Protein AF-A0A9J5YEU2-F1 (afdb_monomer)

pLDDT: mean 74.09, std 11.42, range [42.88, 93.06]

Nearest PDB structures (foldseek):
  5i41-assembly1_B  TM=3.857E-01  e=5.231E+00  Bacillus subtilis subsp. subtilis str. 168

Organism: Solanum commersonii (NCBI:txid4109)

Sequence (116 aa):
MPDRNCRSYKNNKGISKLMALLHEEKETILKNQNRKVERIHKKKILQLNSQTGTRLTYGKEIRPEIVELYKNLTGTTNTSLPAVNTMIMRNDATLSHQQRIDTCPEVSEKEIFSAL

Structure (mmCIF, N/CA/C/O backbone):
data_AF-A0A9J5YEU2-F1
#
_entry.id   AF-A0A9J5YEU2-F1
#
loop_
_atom_site.group_PDB
_atom_site.id
_atom_site.type_symbol
_atom_site.label_atom_id
_atom_site.label_alt_id
_atom_site.label_comp_id
_atom_site.label_asym_id
_atom_site.label_entity_id
_atom_site.label_seq_id
_atom_site.pdbx_PDB_ins_code
_atom_site.Cartn_x
_atom_site.Cartn_y
_atom_site.Cartn_z
_atom_site.occupancy
_atom_site.B_iso_or_equiv
_atom_site.auth_seq_id
_atom_site.auth_comp_id
_atom_site.auth_asym_id
_atom_site.auth_atom_id
_atom_site.pdbx_PDB_model_num
ATOM 1 N N . MET A 1 1 ? 34.686 -3.476 -72.976 1.00 42.88 1 MET A N 1
ATOM 2 C CA . MET A 1 1 ? 34.831 -2.408 -71.958 1.00 42.88 1 MET A CA 1
ATOM 3 C C . MET A 1 1 ? 34.331 -2.977 -70.632 1.00 42.88 1 MET A C 1
ATOM 5 O O . MET A 1 1 ? 33.221 -3.494 -70.654 1.00 42.88 1 MET A O 1
ATOM 9 N N . PRO A 1 2 ? 35.143 -3.023 -69.557 1.00 47.00 2 PRO A N 1
ATOM 10 C CA . PRO A 1 2 ? 34.890 -3.887 -68.401 1.00 47.00 2 PRO A CA 1
ATOM 11 C C . PRO A 1 2 ? 33.960 -3.270 -67.343 1.00 47.00 2 PRO A C 1
ATOM 13 O O . PRO A 1 2 ? 33.872 -2.050 -67.192 1.00 47.00 2 PRO A O 1
ATOM 16 N N . ASP A 1 3 ? 33.301 -4.170 -66.614 1.00 48.25 3 ASP A N 1
ATOM 17 C CA . ASP A 1 3 ? 32.336 -3.969 -65.532 1.00 48.25 3 ASP A CA 1
ATOM 18 C C . ASP A 1 3 ? 32.791 -3.024 -64.413 1.00 48.25 3 ASP A C 1
ATOM 20 O O . ASP A 1 3 ? 33.846 -3.192 -63.793 1.00 48.25 3 ASP A O 1
ATOM 24 N N . ARG A 1 4 ? 31.915 -2.076 -64.054 1.00 51.78 4 ARG A N 1
ATOM 25 C CA . ARG A 1 4 ? 32.045 -1.262 -62.840 1.00 51.78 4 ARG A CA 1
ATOM 26 C C . ARG A 1 4 ? 31.366 -1.949 -61.649 1.00 51.78 4 ARG A C 1
ATOM 28 O O . ARG A 1 4 ? 30.240 -1.646 -61.288 1.00 51.78 4 ARG A O 1
ATOM 35 N N . ASN A 1 5 ? 32.139 -2.830 -61.019 1.00 48.22 5 ASN A N 1
ATOM 36 C CA . ASN A 1 5 ? 32.355 -2.904 -59.568 1.00 48.22 5 ASN A CA 1
ATOM 37 C C . ASN A 1 5 ? 31.107 -2.805 -58.655 1.00 48.22 5 ASN A C 1
ATOM 39 O O . ASN A 1 5 ? 30.839 -1.775 -58.035 1.00 48.22 5 ASN A O 1
ATOM 43 N N . CYS A 1 6 ? 30.409 -3.929 -58.466 1.00 48.84 6 CYS A N 1
ATOM 44 C CA . CYS A 1 6 ? 29.474 -4.133 -57.357 1.00 48.84 6 CYS A CA 1
ATOM 45 C C . CYS A 1 6 ? 30.229 -4.225 -56.013 1.00 48.84 6 CYS A C 1
ATOM 47 O O . CYS A 1 6 ? 30.542 -5.311 -55.526 1.00 48.84 6 CYS A O 1
ATOM 49 N N . ARG A 1 7 ? 30.509 -3.085 -55.372 1.00 47.56 7 ARG A N 1
ATOM 50 C CA . ARG A 1 7 ? 31.058 -3.008 -54.001 1.00 47.56 7 ARG A CA 1
ATOM 51 C C . ARG A 1 7 ? 30.003 -2.498 -53.009 1.00 47.56 7 ARG A C 1
ATOM 53 O O . ARG A 1 7 ? 30.200 -1.488 -52.353 1.00 47.56 7 ARG A O 1
ATOM 60 N N . SER A 1 8 ? 28.873 -3.193 -52.879 1.00 53.25 8 SER A N 1
ATOM 61 C CA . SER A 1 8 ? 27.810 -2.801 -51.932 1.00 53.25 8 SER A CA 1
ATOM 62 C C . SER A 1 8 ? 27.226 -3.983 -51.152 1.00 53.25 8 SER A C 1
ATOM 64 O O . SER A 1 8 ? 26.020 -4.141 -51.066 1.00 53.25 8 SER A O 1
ATOM 66 N N . TYR A 1 9 ? 28.063 -4.868 -50.594 1.00 51.88 9 TYR A N 1
ATOM 67 C CA . TYR A 1 9 ? 27.543 -6.010 -49.812 1.00 51.88 9 TYR A CA 1
ATOM 68 C C . TYR A 1 9 ? 28.367 -6.398 -48.577 1.00 51.88 9 TYR A C 1
ATOM 70 O O . TYR A 1 9 ? 28.144 -7.460 -48.004 1.00 51.88 9 TYR A O 1
ATOM 78 N N . LYS A 1 10 ? 29.305 -5.560 -48.111 1.00 51.31 10 LYS A N 1
ATOM 79 C CA . LYS A 1 10 ? 30.137 -5.899 -46.934 1.00 51.31 10 LYS A CA 1
ATOM 80 C C . LYS A 1 10 ? 29.773 -5.168 -45.635 1.00 51.31 10 LYS A C 1
ATOM 82 O O . LYS A 1 10 ? 30.200 -5.609 -44.573 1.00 51.31 10 LYS A O 1
ATOM 87 N N . ASN A 1 11 ? 28.911 -4.148 -45.678 1.00 54.56 11 ASN A N 1
ATOM 88 C CA . ASN A 1 11 ? 28.596 -3.330 -44.496 1.00 54.56 11 ASN A CA 1
ATOM 89 C C . ASN A 1 11 ? 27.326 -3.764 -43.735 1.00 54.56 11 ASN A C 1
ATOM 91 O O . ASN A 1 11 ? 27.172 -3.412 -42.569 1.00 54.56 11 ASN A O 1
ATOM 95 N N . ASN A 1 12 ? 26.454 -4.596 -44.323 1.00 59.94 12 ASN A N 1
ATOM 96 C CA . ASN A 1 12 ? 25.201 -5.018 -43.672 1.00 59.94 12 ASN A CA 1
ATOM 97 C C . ASN A 1 12 ? 25.415 -5.872 -42.412 1.00 59.94 12 ASN A C 1
ATOM 99 O O . ASN A 1 12 ? 24.651 -5.770 -41.455 1.00 59.94 12 ASN A O 1
ATOM 103 N N . LYS A 1 13 ? 26.481 -6.681 -42.370 1.00 64.50 13 LYS A N 1
ATOM 104 C CA . LYS A 1 13 ? 26.780 -7.538 -41.211 1.00 64.50 13 LYS A CA 1
ATOM 105 C C . LYS A 1 13 ? 27.265 -6.727 -40.004 1.00 64.50 13 LYS A C 1
ATOM 107 O O . LYS A 1 13 ? 26.929 -7.055 -38.870 1.00 64.50 13 LYS A O 1
ATOM 112 N N . GLY A 1 14 ? 28.011 -5.648 -40.257 1.00 72.19 14 GLY A N 1
ATOM 113 C CA . GLY A 1 14 ? 28.440 -4.701 -39.227 1.00 72.19 14 GLY A CA 1
ATOM 114 C C . GLY A 1 14 ? 27.268 -3.901 -38.666 1.00 72.19 14 GLY A C 1
ATOM 115 O O . GLY A 1 14 ? 27.132 -3.801 -37.452 1.00 72.19 14 GLY A O 1
ATOM 116 N N . ILE A 1 15 ? 26.374 -3.423 -39.538 1.00 77.62 15 ILE A N 1
ATOM 117 C CA . ILE A 1 15 ? 25.168 -2.680 -39.142 1.00 77.62 15 ILE A CA 1
ATOM 118 C C . ILE A 1 15 ? 24.226 -3.562 -38.315 1.00 77.62 15 ILE A C 1
ATOM 120 O O . ILE A 1 15 ? 23.771 -3.142 -37.257 1.00 77.62 15 ILE A O 1
ATOM 124 N N . SER A 1 16 ? 23.982 -4.806 -38.734 1.00 78.44 16 SER A N 1
ATOM 125 C CA . SER A 1 16 ? 23.145 -5.745 -37.975 1.00 78.44 16 SER A CA 1
ATOM 126 C C . SER A 1 16 ? 23.729 -6.053 -36.590 1.00 78.44 16 SER A C 1
ATOM 128 O O . SER A 1 16 ? 23.000 -6.038 -35.598 1.00 78.44 16 SER A O 1
ATOM 130 N N . LYS A 1 17 ? 25.055 -6.238 -36.496 1.00 87.56 17 LYS A N 1
ATOM 131 C CA . LYS A 1 17 ? 25.743 -6.431 -35.212 1.00 87.56 17 LYS A CA 1
ATOM 132 C C . LYS A 1 17 ? 25.648 -5.191 -34.318 1.00 87.56 17 LYS A C 1
ATOM 134 O O . LYS A 1 17 ? 25.412 -5.326 -33.122 1.00 87.56 17 LYS A O 1
ATOM 139 N N . LEU A 1 18 ? 25.794 -3.998 -34.894 1.00 87.81 18 LEU A N 1
ATOM 140 C CA . LEU A 1 18 ? 25.662 -2.732 -34.173 1.00 87.81 18 LEU A CA 1
ATOM 141 C C . LEU A 1 18 ? 24.236 -2.537 -33.630 1.00 87.81 18 LEU A C 1
ATOM 143 O O . LEU A 1 18 ? 24.061 -2.147 -32.481 1.00 87.81 18 LEU A O 1
ATOM 147 N N . MET A 1 19 ? 23.219 -2.864 -34.429 1.00 86.56 19 MET A N 1
ATOM 148 C CA . MET A 1 19 ? 21.811 -2.771 -34.029 1.00 86.56 19 MET A CA 1
ATOM 149 C C . MET A 1 19 ? 21.456 -3.754 -32.908 1.00 86.56 19 MET A C 1
ATOM 151 O O . MET A 1 19 ? 20.711 -3.391 -32.001 1.00 86.56 19 MET A O 1
ATOM 155 N N . ALA A 1 20 ? 22.012 -4.969 -32.934 1.00 87.88 20 ALA A N 1
ATOM 156 C CA . ALA A 1 20 ? 21.824 -5.945 -31.862 1.00 87.88 20 ALA A CA 1
ATOM 157 C C . ALA A 1 20 ? 22.443 -5.468 -30.536 1.00 87.88 20 ALA A C 1
ATOM 159 O O . ALA A 1 20 ? 21.788 -5.538 -29.499 1.00 87.88 20 ALA A O 1
ATOM 160 N N . LEU A 1 21 ? 23.657 -4.907 -30.584 1.00 90.44 21 LEU A N 1
ATOM 161 C CA . LEU A 1 21 ? 24.323 -4.339 -29.406 1.00 90.44 21 LEU A CA 1
ATOM 162 C C . LEU A 1 21 ? 23.554 -3.139 -28.838 1.00 90.44 21 LEU A C 1
ATOM 164 O O . LEU A 1 21 ? 23.352 -3.053 -27.631 1.00 90.44 21 LEU A O 1
ATOM 168 N N . LEU A 1 22 ? 23.052 -2.252 -29.703 1.00 88.88 22 LEU A N 1
ATOM 169 C CA . LEU A 1 22 ? 22.210 -1.124 -29.287 1.00 88.88 22 LEU A CA 1
ATOM 170 C C . LEU A 1 22 ? 20.892 -1.580 -28.645 1.00 88.88 22 LEU A C 1
ATOM 172 O O . LEU A 1 22 ? 20.396 -0.928 -27.728 1.00 88.88 22 LEU A O 1
ATOM 176 N N . HIS A 1 23 ? 20.302 -2.675 -29.127 1.00 88.12 23 HIS A N 1
ATOM 177 C CA . HIS A 1 23 ? 19.098 -3.247 -28.529 1.00 88.12 23 HIS A CA 1
ATOM 178 C C . HIS A 1 23 ? 19.390 -3.827 -27.139 1.00 88.12 23 HIS A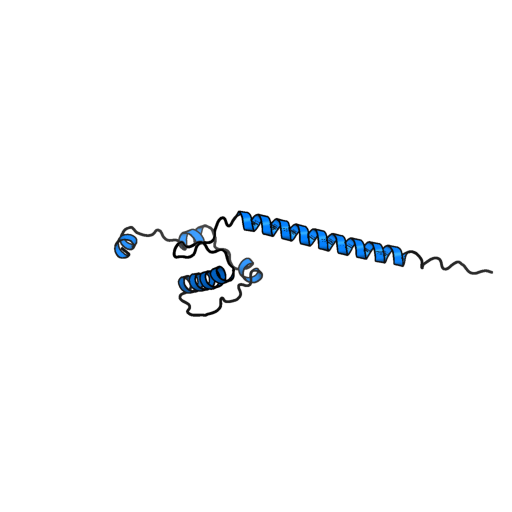 C 1
ATOM 180 O O . HIS A 1 23 ? 18.668 -3.547 -26.185 1.00 88.12 23 HIS A O 1
ATOM 186 N N . GLU A 1 24 ? 20.473 -4.591 -27.002 1.00 93.06 24 GLU A N 1
ATOM 187 C CA . GLU A 1 24 ? 20.902 -5.170 -25.724 1.00 93.06 24 GLU A CA 1
ATOM 188 C C . GLU A 1 24 ? 21.229 -4.094 -24.674 1.00 93.06 24 GLU A C 1
ATOM 190 O O . GLU A 1 24 ? 20.827 -4.195 -23.509 1.00 93.06 24 GLU A O 1
ATOM 195 N N . GLU A 1 25 ? 21.898 -3.019 -25.090 1.00 91.69 25 GLU A N 1
ATOM 196 C CA . GLU A 1 25 ? 22.215 -1.891 -24.217 1.00 91.69 25 GLU A CA 1
ATOM 197 C C . GLU A 1 25 ? 20.942 -1.175 -23.737 1.00 91.69 25 GLU A C 1
ATOM 199 O O . GLU A 1 25 ? 20.795 -0.906 -22.541 1.00 91.69 25 GLU A O 1
ATOM 204 N N . LYS A 1 26 ? 19.967 -0.950 -24.631 1.00 90.56 26 LYS A N 1
ATOM 205 C CA . LYS A 1 26 ? 18.660 -0.365 -24.278 1.00 90.56 26 LYS A CA 1
ATOM 206 C C . LYS A 1 26 ? 17.891 -1.212 -23.266 1.00 90.56 26 LYS A C 1
ATOM 208 O O . LYS A 1 26 ? 17.397 -0.665 -22.278 1.00 90.56 26 LYS A O 1
ATOM 213 N N . GLU A 1 27 ? 17.830 -2.526 -23.468 1.00 91.50 27 GLU A N 1
ATOM 214 C CA . GLU A 1 27 ? 17.184 -3.455 -22.530 1.00 91.50 27 GLU A CA 1
ATOM 215 C C . GLU A 1 27 ? 17.848 -3.412 -21.149 1.00 91.50 27 GLU A C 1
ATOM 217 O O . GLU A 1 27 ? 17.188 -3.371 -20.104 1.00 91.50 27 GLU A O 1
ATOM 222 N N . THR A 1 28 ? 19.177 -3.340 -21.131 1.00 90.56 28 THR A N 1
ATOM 223 C CA . THR A 1 28 ? 19.948 -3.252 -19.889 1.00 90.56 28 THR A CA 1
ATOM 224 C C . THR A 1 28 ? 19.683 -1.934 -19.156 1.00 90.56 28 THR A C 1
ATOM 226 O O . THR A 1 28 ? 19.482 -1.929 -17.935 1.00 90.56 28 THR A O 1
ATOM 229 N N . ILE A 1 29 ? 19.620 -0.815 -19.883 1.00 89.75 29 ILE A N 1
ATOM 230 C CA . ILE A 1 29 ? 19.280 0.504 -19.332 1.00 89.75 29 ILE A CA 1
ATOM 231 C C . ILE A 1 29 ? 17.869 0.491 -18.741 1.00 89.75 29 ILE A C 1
ATOM 233 O O . ILE A 1 29 ? 17.691 0.918 -17.597 1.00 89.75 29 ILE A O 1
ATOM 237 N N . LEU A 1 30 ? 16.887 -0.049 -19.465 1.00 87.75 30 LEU A N 1
ATOM 238 C CA . LEU A 1 30 ? 15.502 -0.135 -19.002 1.00 87.75 30 LEU A CA 1
ATOM 239 C C . LEU A 1 30 ? 15.395 -0.974 -17.720 1.00 87.75 30 LEU A C 1
ATOM 241 O O . LEU A 1 30 ? 14.788 -0.557 -16.728 1.00 87.75 30 LEU A O 1
ATOM 245 N N . LYS A 1 31 ? 16.071 -2.126 -17.683 1.00 86.62 31 LYS A N 1
ATOM 246 C CA . LYS A 1 31 ? 16.133 -2.992 -16.498 1.00 86.62 31 LYS A CA 1
ATOM 247 C C . LYS A 1 31 ? 16.775 -2.292 -15.296 1.00 86.62 31 LYS A C 1
ATOM 249 O O . LYS A 1 31 ? 16.308 -2.439 -14.162 1.00 86.62 31 LYS A O 1
ATOM 254 N N . ASN A 1 32 ? 17.826 -1.508 -15.525 1.00 86.31 32 ASN A N 1
ATOM 255 C CA . ASN A 1 32 ? 18.493 -0.729 -14.481 1.00 86.31 32 ASN A CA 1
ATOM 256 C C . ASN A 1 32 ? 17.619 0.426 -13.966 1.00 86.31 32 ASN A C 1
ATOM 258 O O . ASN A 1 32 ? 17.585 0.668 -12.754 1.00 86.31 32 ASN A O 1
ATOM 262 N N . GLN A 1 33 ? 16.874 1.095 -14.850 1.00 80.00 33 GLN A N 1
ATOM 263 C CA . GLN A 1 33 ? 15.895 2.118 -14.475 1.00 80.00 33 GLN A CA 1
ATOM 264 C C . GLN A 1 33 ? 14.785 1.523 -13.598 1.00 80.00 33 GLN A C 1
ATOM 266 O O . GLN A 1 33 ? 14.537 2.040 -12.505 1.00 80.00 33 GLN A O 1
ATOM 271 N N . ASN A 1 34 ? 14.209 0.384 -13.994 1.00 78.75 34 ASN A N 1
ATOM 272 C CA . ASN A 1 34 ? 13.177 -0.308 -13.214 1.00 78.75 34 ASN A CA 1
ATOM 273 C C . ASN A 1 34 ? 13.683 -0.717 -11.822 1.00 78.75 34 ASN A C 1
ATOM 275 O O . ASN A 1 34 ? 13.038 -0.424 -10.814 1.00 78.75 34 ASN A O 1
ATOM 279 N N . ARG A 1 35 ? 14.900 -1.271 -11.726 1.00 75.31 35 ARG A N 1
ATOM 280 C CA . ARG A 1 35 ? 15.538 -1.585 -10.431 1.00 75.31 35 ARG A CA 1
ATOM 281 C C . ARG A 1 35 ? 15.700 -0.362 -9.527 1.00 75.31 35 ARG A C 1
ATOM 283 O O . ARG A 1 35 ? 15.564 -0.475 -8.306 1.00 75.31 35 ARG A O 1
ATOM 290 N N . LYS A 1 36 ? 16.034 0.804 -10.089 1.00 71.88 36 LYS A N 1
ATOM 291 C CA . LYS A 1 36 ? 16.185 2.048 -9.317 1.00 71.88 36 LYS A CA 1
ATOM 292 C C . LYS A 1 36 ? 14.838 2.506 -8.756 1.00 71.88 36 LYS A C 1
ATOM 294 O O . LYS A 1 36 ? 14.767 2.840 -7.575 1.00 71.88 36 LYS A O 1
ATOM 299 N N . VAL A 1 37 ? 13.784 2.459 -9.568 1.00 69.94 37 VAL A N 1
ATOM 300 C CA . VAL A 1 37 ? 12.413 2.808 -9.164 1.00 69.94 37 VAL A CA 1
ATOM 301 C C . VAL A 1 37 ? 11.896 1.858 -8.078 1.00 69.94 37 VAL A C 1
ATOM 303 O O . VAL A 1 37 ? 11.422 2.322 -7.041 1.00 69.94 37 VAL A O 1
ATOM 306 N N . GLU A 1 38 ? 12.082 0.545 -8.235 1.00 69.56 38 GLU A N 1
ATOM 307 C CA . GLU A 1 38 ? 11.707 -0.448 -7.216 1.00 69.56 38 GLU A CA 1
ATOM 308 C C . GLU A 1 38 ? 12.397 -0.202 -5.868 1.00 69.56 38 GLU A C 1
ATOM 310 O O . GLU A 1 38 ? 11.762 -0.276 -4.814 1.00 69.56 38 G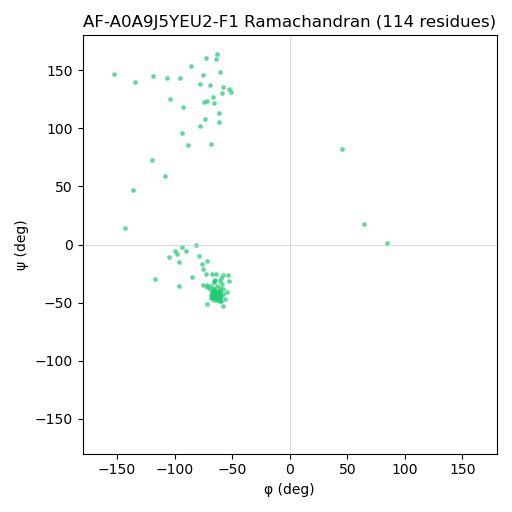LU A O 1
ATOM 315 N N . ARG A 1 39 ? 13.697 0.123 -5.877 1.00 66.19 39 ARG A N 1
ATOM 316 C CA . ARG A 1 39 ? 14.441 0.445 -4.648 1.00 66.19 39 ARG A CA 1
ATOM 317 C C . ARG A 1 39 ? 13.941 1.728 -3.988 1.00 66.19 39 ARG A C 1
ATOM 319 O O . ARG A 1 39 ? 13.894 1.784 -2.764 1.00 66.19 39 ARG A O 1
ATOM 326 N N . ILE A 1 40 ? 13.586 2.749 -4.767 1.00 64.75 40 ILE A N 1
ATOM 327 C CA . ILE A 1 40 ? 13.055 4.012 -4.234 1.00 64.75 40 ILE A CA 1
ATOM 328 C C . ILE A 1 40 ? 11.679 3.786 -3.598 1.00 64.75 40 ILE A C 1
ATOM 330 O O . ILE A 1 40 ? 11.445 4.263 -2.490 1.00 64.75 40 ILE A O 1
ATOM 334 N N . HIS A 1 41 ? 10.796 3.019 -4.242 1.00 59.25 41 HIS A N 1
ATOM 335 C CA . HIS A 1 41 ? 9.481 2.704 -3.679 1.00 59.25 41 HIS A CA 1
ATOM 336 C C . HIS A 1 41 ? 9.579 1.857 -2.406 1.00 59.25 41 HIS A C 1
ATOM 338 O O . HIS A 1 41 ? 8.929 2.181 -1.413 1.00 59.25 41 HIS A O 1
ATOM 344 N N . LYS A 1 42 ? 10.465 0.851 -2.375 1.00 60.41 42 LYS A N 1
ATOM 345 C CA . LYS A 1 42 ? 10.714 0.044 -1.167 1.00 60.41 42 LYS A CA 1
ATOM 346 C C . LYS A 1 42 ? 11.214 0.864 0.024 1.00 60.41 42 LYS A C 1
ATOM 348 O O . LYS A 1 42 ? 10.947 0.491 1.154 1.00 60.41 42 LYS A O 1
ATOM 353 N N . LYS A 1 43 ? 11.918 1.978 -0.207 1.00 61.16 43 LYS A N 1
ATOM 354 C CA . LYS A 1 43 ? 12.398 2.856 0.874 1.00 61.16 43 LYS A CA 1
ATOM 355 C C . LYS A 1 43 ? 11.299 3.719 1.500 1.00 61.16 43 LYS A C 1
ATOM 357 O O . LYS A 1 43 ? 11.493 4.194 2.612 1.00 61.16 43 LYS A O 1
ATOM 362 N N . L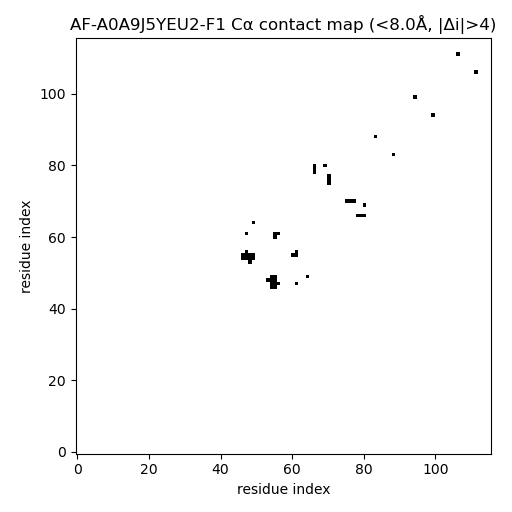YS A 1 44 ? 10.179 3.948 0.802 1.00 57.41 44 LYS A N 1
ATOM 363 C CA . LYS A 1 44 ? 9.065 4.766 1.315 1.00 57.41 44 LYS A CA 1
ATOM 364 C C . LYS A 1 44 ? 8.099 3.971 2.195 1.00 57.41 44 LYS A C 1
ATOM 366 O O . LYS A 1 44 ? 7.484 4.549 3.081 1.00 57.41 44 LYS A O 1
ATOM 371 N N . ILE A 1 45 ? 7.982 2.663 1.974 1.00 66.25 45 ILE A N 1
ATOM 372 C CA . ILE A 1 45 ? 7.168 1.772 2.807 1.00 66.25 45 ILE A CA 1
ATOM 373 C C . ILE A 1 45 ? 8.087 1.169 3.866 1.00 66.25 45 ILE A C 1
ATOM 375 O O . ILE A 1 45 ? 8.800 0.205 3.598 1.00 66.25 45 ILE A O 1
ATOM 379 N N . LEU A 1 46 ? 8.108 1.773 5.056 1.00 68.19 46 LEU A N 1
ATOM 380 C CA . LEU A 1 46 ? 8.978 1.335 6.150 1.00 68.19 46 LEU A CA 1
ATOM 381 C C . LEU A 1 46 ? 8.579 -0.059 6.648 1.00 68.19 46 LEU A C 1
ATOM 383 O O . LEU A 1 46 ? 9.437 -0.929 6.801 1.00 68.19 46 LEU A O 1
ATOM 387 N N . GLN A 1 47 ? 7.284 -0.267 6.895 1.00 73.81 47 GLN A N 1
ATOM 388 C CA . GLN A 1 47 ? 6.707 -1.518 7.385 1.00 73.81 47 GLN A CA 1
ATOM 389 C C . GLN A 1 47 ? 5.256 -1.623 6.905 1.00 73.81 47 GLN A C 1
ATOM 391 O O . GLN A 1 47 ? 4.572 -0.609 6.775 1.00 73.81 47 GLN A O 1
ATOM 396 N N . LEU A 1 48 ? 4.801 -2.844 6.629 1.00 80.62 48 LEU A N 1
ATOM 397 C CA . LEU A 1 48 ? 3.389 -3.147 6.426 1.00 80.62 48 LEU A CA 1
ATOM 398 C C . LEU A 1 48 ? 2.901 -3.840 7.688 1.00 80.62 48 LEU A C 1
ATOM 400 O O . LEU A 1 48 ? 3.492 -4.839 8.094 1.00 80.62 48 LEU A O 1
ATOM 404 N N . ASN A 1 49 ? 1.851 -3.306 8.294 1.00 83.75 49 ASN A N 1
ATOM 405 C CA . ASN A 1 49 ? 1.210 -3.898 9.455 1.00 83.75 49 ASN A CA 1
ATOM 406 C C . ASN A 1 49 ? -0.235 -4.235 9.090 1.00 83.75 49 ASN A C 1
ATOM 408 O O . ASN A 1 49 ? -0.860 -3.510 8.317 1.00 83.75 49 ASN A O 1
ATOM 412 N N . SER A 1 50 ? -0.737 -5.333 9.642 1.00 82.94 50 SER A N 1
ATOM 413 C CA . SER A 1 50 ? -2.153 -5.664 9.650 1.00 82.94 50 SER A CA 1
ATOM 414 C C . SER A 1 50 ? -2.912 -4.614 10.456 1.00 82.94 50 SER A C 1
ATOM 416 O O . SER A 1 50 ? -2.341 -3.943 11.322 1.00 82.94 50 SER A O 1
ATOM 418 N N . GLN A 1 51 ? -4.215 -4.523 10.232 1.00 79.31 51 GLN A N 1
ATOM 419 C CA . GLN A 1 51 ? -5.156 -3.761 11.040 1.00 79.31 51 GLN A CA 1
ATOM 420 C C . GLN A 1 51 ? -5.082 -4.135 12.533 1.00 79.31 51 GLN A C 1
ATOM 422 O O . GLN A 1 51 ? -5.334 -3.300 13.396 1.00 79.31 51 GLN A O 1
ATOM 427 N N . THR A 1 52 ? -4.649 -5.360 12.847 1.00 81.56 52 THR A N 1
ATOM 428 C CA . THR A 1 52 ? -4.396 -5.840 14.221 1.00 81.56 52 THR A CA 1
ATOM 429 C C . THR A 1 52 ? -3.034 -5.422 14.797 1.00 81.56 52 THR A C 1
ATOM 431 O O . THR A 1 52 ? -2.703 -5.772 15.928 1.00 81.56 52 THR A O 1
ATOM 434 N N . GLY A 1 53 ? -2.214 -4.698 14.031 1.00 80.12 53 GLY A N 1
ATOM 435 C CA . GLY A 1 53 ? -0.875 -4.251 14.427 1.00 80.12 53 GLY A CA 1
ATOM 436 C C . GLY A 1 53 ? 0.240 -5.278 14.202 1.00 80.12 53 GLY A C 1
ATOM 437 O O . GLY A 1 53 ? 1.401 -4.997 14.498 1.00 80.12 53 GLY A O 1
ATOM 438 N N . THR A 1 54 ? -0.068 -6.457 13.655 1.00 86.00 54 THR A N 1
ATOM 439 C CA . THR A 1 54 ? 0.939 -7.485 13.352 1.00 86.00 54 THR A CA 1
ATOM 440 C C . THR A 1 54 ? 1.715 -7.160 12.077 1.00 86.00 54 THR A C 1
ATOM 442 O O . THR A 1 54 ? 1.151 -6.722 11.080 1.00 86.00 54 THR A O 1
ATOM 445 N N . ARG A 1 55 ? 3.035 -7.366 12.079 1.00 85.38 55 ARG A N 1
ATOM 446 C CA . ARG A 1 55 ? 3.883 -7.032 10.9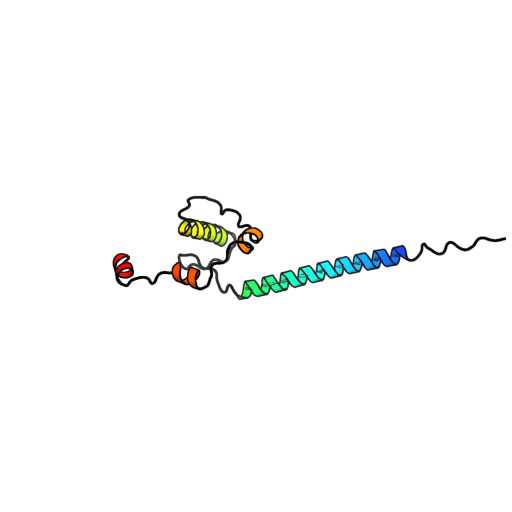26 1.00 85.38 55 ARG A CA 1
ATOM 447 C C . ARG A 1 55 ? 3.707 -8.042 9.791 1.00 85.38 55 ARG A C 1
ATOM 449 O O . ARG A 1 55 ? 4.010 -9.222 9.949 1.00 85.38 55 ARG A O 1
ATOM 456 N N . LEU A 1 56 ? 3.319 -7.552 8.619 1.00 85.06 56 LEU A N 1
ATOM 457 C CA . LEU A 1 56 ? 3.129 -8.337 7.406 1.00 85.06 56 LEU A CA 1
ATOM 458 C C . LEU A 1 56 ? 4.408 -8.341 6.576 1.00 85.06 56 LEU A C 1
ATOM 460 O O . LEU A 1 56 ? 4.886 -7.301 6.115 1.00 85.06 56 LEU A O 1
ATOM 464 N N . THR A 1 57 ? 4.967 -9.531 6.374 1.00 80.56 57 THR A N 1
ATOM 465 C CA . THR A 1 57 ? 6.265 -9.680 5.689 1.00 80.56 57 THR A CA 1
ATOM 466 C C . THR A 1 57 ? 6.137 -10.473 4.395 1.00 80.56 57 THR A C 1
ATOM 468 O O . THR A 1 57 ? 6.888 -10.240 3.446 1.00 80.56 57 THR A O 1
ATOM 471 N N . TYR A 1 58 ? 5.168 -11.389 4.327 1.00 80.75 58 TYR A N 1
ATOM 472 C CA . TYR A 1 58 ? 5.009 -12.294 3.197 1.00 80.75 58 TYR A CA 1
ATOM 473 C C . TYR A 1 58 ? 3.817 -11.916 2.321 1.00 80.75 58 TYR A C 1
ATOM 475 O O . TYR A 1 58 ? 2.742 -11.562 2.799 1.00 80.75 58 TYR A O 1
ATOM 483 N N . GLY A 1 59 ? 3.969 -12.087 1.004 1.00 78.25 59 GLY A N 1
ATOM 484 C CA . GLY A 1 59 ? 2.906 -11.787 0.038 1.00 78.25 59 GLY A CA 1
ATOM 485 C C . GLY A 1 59 ? 1.603 -12.567 0.269 1.00 78.25 59 GLY A C 1
ATOM 486 O O . GLY A 1 59 ? 0.537 -12.073 -0.083 1.00 78.25 59 GLY A O 1
ATOM 487 N N . LYS A 1 60 ? 1.681 -13.753 0.887 1.00 82.75 60 LYS A N 1
ATOM 488 C CA . LYS A 1 60 ? 0.521 -14.574 1.276 1.00 82.75 60 LYS A CA 1
ATOM 489 C C . LYS A 1 60 ? -0.333 -13.947 2.385 1.00 82.75 60 LYS A C 1
ATOM 491 O O . LYS A 1 60 ? -1.513 -14.247 2.452 1.00 82.75 60 LYS A O 1
ATOM 496 N N . GLU A 1 61 ? 0.255 -13.088 3.216 1.00 82.31 61 GLU A N 1
ATOM 497 C CA . GLU A 1 61 ? -0.438 -12.369 4.293 1.00 82.31 61 GLU A CA 1
ATOM 498 C C . GLU A 1 61 ? -0.850 -10.964 3.831 1.00 82.31 61 GLU A C 1
ATOM 500 O O . GLU A 1 61 ? -1.929 -10.488 4.147 1.00 82.31 61 GLU A O 1
ATOM 505 N N . ILE A 1 62 ? -0.028 -10.321 2.996 1.00 83.25 62 ILE A N 1
ATOM 506 C CA . ILE A 1 62 ? -0.303 -8.971 2.482 1.00 83.25 62 ILE A CA 1
ATOM 507 C C . ILE A 1 62 ? -1.520 -8.955 1.546 1.00 83.25 62 ILE A C 1
ATOM 509 O O . ILE A 1 62 ? -2.340 -8.047 1.607 1.00 83.25 62 ILE A O 1
ATOM 513 N N . ARG A 1 63 ? -1.642 -9.943 0.651 1.00 83.25 63 ARG A N 1
ATOM 514 C CA . ARG A 1 63 ? -2.759 -10.013 -0.308 1.00 83.25 63 ARG A CA 1
ATOM 515 C C . ARG A 1 63 ? -4.138 -10.050 0.365 1.00 83.25 63 ARG A C 1
ATOM 517 O O . ARG A 1 63 ? -4.958 -9.223 -0.024 1.00 83.25 63 ARG A O 1
ATOM 524 N N . PRO A 1 64 ? -4.420 -10.964 1.314 1.00 84.06 64 PRO A N 1
ATOM 525 C CA . PRO A 1 64 ? -5.718 -10.993 1.978 1.00 84.06 64 PRO A CA 1
ATOM 526 C C . PRO A 1 64 ? -5.989 -9.706 2.759 1.00 84.06 64 PRO A C 1
ATOM 528 O O . PRO A 1 64 ? -7.084 -9.172 2.631 1.00 84.06 64 PRO A O 1
ATOM 531 N N . GLU A 1 65 ? -4.986 -9.140 3.438 1.00 85.12 65 GLU A N 1
ATOM 532 C CA . GLU A 1 65 ? -5.144 -7.880 4.176 1.00 85.12 65 GLU A CA 1
ATOM 533 C C . GLU A 1 65 ? -5.556 -6.711 3.263 1.00 85.12 65 GLU A C 1
ATOM 535 O O . GLU A 1 65 ? -6.456 -5.946 3.590 1.00 85.12 65 GLU A O 1
ATOM 540 N N . ILE A 1 66 ? -4.935 -6.575 2.083 1.00 83.00 66 ILE A N 1
ATOM 541 C CA . ILE A 1 66 ? -5.295 -5.515 1.124 1.00 83.00 66 ILE A CA 1
ATOM 542 C C . ILE A 1 66 ? -6.739 -5.690 0.640 1.00 83.00 66 ILE A C 1
ATOM 544 O O . ILE A 1 66 ? -7.468 -4.709 0.486 1.00 83.00 66 ILE A O 1
ATOM 548 N N . VAL A 1 67 ? -7.146 -6.934 0.377 1.00 82.88 67 VAL A N 1
ATOM 549 C CA . VAL A 1 67 ? -8.516 -7.238 -0.045 1.00 82.88 67 VAL A CA 1
ATOM 550 C C . VAL A 1 67 ? -9.492 -6.865 1.070 1.00 82.88 67 VAL A C 1
ATOM 552 O O . VAL A 1 67 ? -10.467 -6.169 0.805 1.00 82.88 67 VAL A O 1
ATOM 555 N N . GLU A 1 68 ? -9.219 -7.275 2.305 1.00 83.25 68 GLU A N 1
ATOM 556 C CA . GLU A 1 68 ? -10.063 -7.007 3.471 1.00 83.25 68 GLU A CA 1
ATOM 557 C C . GLU A 1 68 ? -10.172 -5.510 3.787 1.00 8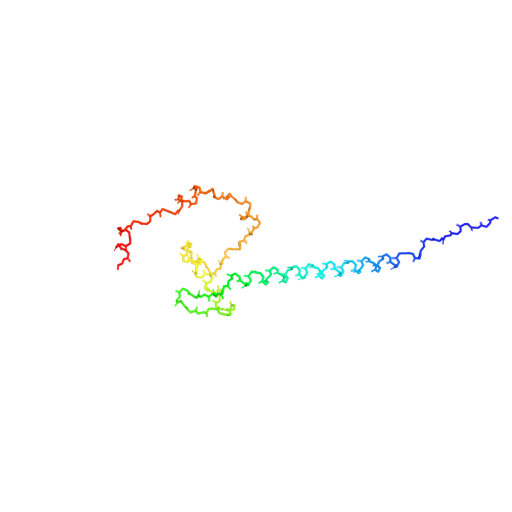3.25 68 GLU A C 1
ATOM 559 O O . GLU A 1 68 ? -11.279 -4.999 3.954 1.00 83.25 68 GLU A O 1
ATOM 564 N N . LEU A 1 69 ? -9.062 -4.771 3.729 1.00 80.25 69 LEU A N 1
ATOM 565 C CA . LEU A 1 69 ? -9.058 -3.315 3.872 1.00 80.25 69 LEU A CA 1
ATOM 566 C C . LEU A 1 69 ? -9.974 -2.640 2.841 1.00 80.25 69 LEU A C 1
ATOM 568 O O . LEU A 1 69 ? -10.771 -1.766 3.180 1.00 80.25 69 LEU A O 1
ATOM 572 N N . TYR A 1 70 ? -9.881 -3.044 1.574 1.00 80.44 70 TYR A N 1
ATOM 573 C CA . TYR A 1 70 ? -10.703 -2.457 0.518 1.00 80.44 70 TYR A CA 1
ATOM 574 C C . TYR A 1 70 ? -12.184 -2.822 0.664 1.00 80.44 70 TYR A C 1
ATOM 576 O O . TYR A 1 70 ? -13.045 -1.984 0.391 1.00 80.44 70 TYR A O 1
ATOM 584 N N . LYS A 1 71 ? -12.501 -4.041 1.121 1.00 79.38 71 LYS A N 1
ATOM 585 C CA . LYS A 1 71 ? -13.879 -4.428 1.461 1.00 79.38 71 LYS A CA 1
ATOM 586 C C . LYS A 1 71 ? -14.440 -3.532 2.555 1.00 79.38 71 LYS A C 1
ATOM 588 O O . LYS A 1 71 ? -15.518 -2.975 2.373 1.00 79.38 71 LYS A O 1
ATOM 593 N N . ASN A 1 72 ? -13.679 -3.336 3.631 1.00 79.38 72 ASN A N 1
ATOM 594 C CA . ASN A 1 72 ? -14.073 -2.487 4.753 1.00 79.38 72 ASN A CA 1
ATOM 595 C C . ASN A 1 72 ? -14.310 -1.033 4.312 1.00 79.38 72 ASN A C 1
ATOM 597 O O . ASN A 1 72 ? -15.260 -0.407 4.768 1.00 79.38 72 ASN A O 1
ATOM 601 N N . LEU A 1 73 ? -13.501 -0.515 3.380 1.00 77.19 73 LEU A N 1
ATOM 602 C CA . LEU A 1 73 ? -13.667 0.835 2.825 1.00 77.19 73 LEU A CA 1
ATOM 603 C C . LEU A 1 73 ? -14.870 0.976 1.885 1.00 77.19 73 LEU A C 1
ATOM 605 O O . LEU A 1 73 ? -15.500 2.027 1.845 1.00 77.19 73 LEU A O 1
ATOM 609 N N . THR A 1 74 ? -15.162 -0.052 1.088 1.00 78.31 74 THR A N 1
ATOM 610 C CA . THR A 1 74 ? -16.200 0.011 0.044 1.00 78.31 74 THR A CA 1
ATOM 611 C C . THR A 1 74 ? -17.541 -0.581 0.477 1.00 78.31 74 THR A C 1
ATOM 613 O O . THR A 1 74 ? -18.513 -0.481 -0.267 1.00 78.31 74 THR A O 1
ATOM 616 N N . GLY A 1 75 ? -17.605 -1.223 1.648 1.00 73.75 75 GLY A N 1
ATOM 617 C CA . GLY A 1 75 ? -18.773 -1.985 2.099 1.00 73.75 75 GLY A CA 1
ATOM 618 C C . GLY A 1 75 ? -19.078 -3.205 1.221 1.00 73.75 75 GLY A C 1
ATOM 619 O O . GLY A 1 75 ? -20.197 -3.714 1.234 1.00 73.75 75 GLY A O 1
ATOM 620 N N . THR A 1 76 ? -18.113 -3.663 0.416 1.00 69.56 76 THR A N 1
ATOM 621 C CA . THR A 1 76 ? -18.319 -4.745 -0.557 1.00 69.56 76 THR A CA 1
ATOM 622 C C . THR A 1 76 ? -17.913 -6.100 0.017 1.00 69.56 76 THR A C 1
ATOM 624 O O . THR A 1 76 ? -16.919 -6.228 0.726 1.00 69.56 76 THR A O 1
ATOM 627 N N . THR A 1 77 ? -18.652 -7.158 -0.322 1.00 71.00 77 THR A N 1
ATOM 628 C CA . THR A 1 77 ? -18.324 -8.539 0.088 1.00 71.00 77 THR A CA 1
ATOM 629 C C . THR A 1 77 ? -17.425 -9.267 -0.920 1.00 71.00 77 THR A C 1
ATOM 631 O O . THR A 1 77 ? -16.939 -10.370 -0.640 1.00 71.00 77 THR A O 1
ATOM 634 N N . ASN A 1 78 ? -17.146 -8.644 -2.073 1.00 65.50 78 ASN A N 1
ATOM 635 C CA . ASN A 1 78 ? -16.428 -9.241 -3.200 1.00 65.50 78 ASN A CA 1
ATOM 636 C C . ASN A 1 78 ? -15.084 -9.846 -2.782 1.00 65.50 78 ASN A C 1
ATOM 638 O O . ASN A 1 78 ? -14.292 -9.241 -2.068 1.00 65.50 78 ASN A O 1
ATOM 642 N N . THR A 1 79 ? -14.803 -11.062 -3.244 1.00 68.00 79 THR A N 1
ATOM 643 C CA . THR A 1 79 ? -13.579 -11.814 -2.914 1.00 68.00 79 THR A CA 1
ATOM 644 C C . THR A 1 79 ? -12.347 -11.361 -3.697 1.00 68.00 79 THR A C 1
ATOM 646 O O . THR A 1 79 ? -11.235 -11.763 -3.365 1.00 68.00 79 THR A O 1
ATOM 649 N N . SER A 1 80 ? -12.532 -10.513 -4.709 1.00 65.12 80 SER A N 1
ATOM 650 C CA . SER A 1 80 ? -11.476 -9.995 -5.572 1.00 65.12 80 SER A CA 1
ATOM 651 C C . SER A 1 80 ? -11.638 -8.494 -5.750 1.00 65.12 80 SER A C 1
ATOM 653 O O . SER A 1 80 ? -12.749 -8.000 -5.948 1.00 65.12 80 SER A O 1
ATOM 655 N N . LEU A 1 81 ? -10.513 -7.784 -5.732 1.00 63.50 81 LEU A N 1
ATOM 656 C CA . LEU A 1 81 ? -10.482 -6.364 -6.052 1.00 63.50 81 LEU A CA 1
ATOM 657 C C . LEU A 1 81 ? -10.769 -6.183 -7.544 1.00 63.50 81 LEU A C 1
ATOM 659 O O . LEU A 1 81 ? -10.215 -6.939 -8.353 1.00 63.50 81 LEU A O 1
ATOM 663 N N .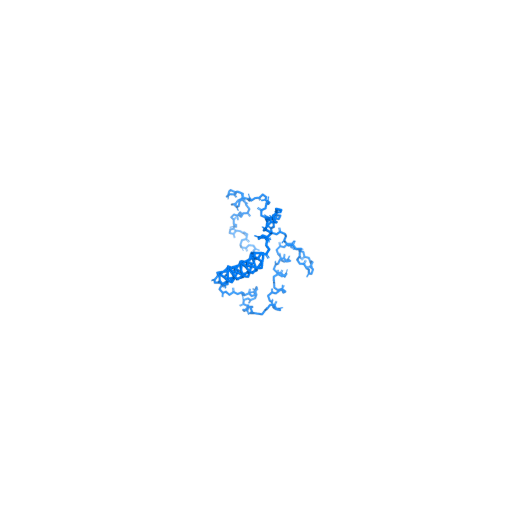 PRO A 1 82 ? -11.599 -5.202 -7.937 1.00 66.75 82 PRO A N 1
ATOM 664 C CA . PRO A 1 82 ? -11.654 -4.796 -9.330 1.00 66.75 82 PRO A CA 1
ATOM 665 C C . PRO A 1 82 ? -10.251 -4.351 -9.752 1.00 66.75 82 PRO A C 1
ATOM 667 O O . PRO A 1 82 ? -9.548 -3.661 -9.010 1.00 66.75 82 PRO A O 1
ATOM 670 N N . ALA A 1 83 ? -9.810 -4.786 -10.931 1.00 68.12 83 ALA A N 1
ATOM 671 C CA . ALA A 1 83 ? -8.512 -4.388 -11.448 1.00 68.12 83 ALA A CA 1
ATOM 672 C C . ALA A 1 83 ? -8.497 -2.865 -11.636 1.00 68.12 83 ALA A C 1
ATOM 674 O O . ALA A 1 83 ? -9.218 -2.320 -12.471 1.00 68.12 83 ALA A O 1
ATOM 675 N N . VAL A 1 84 ? -7.678 -2.176 -10.844 1.00 63.75 84 VAL A N 1
ATOM 676 C CA . VAL A 1 84 ? -7.519 -0.729 -10.944 1.00 63.75 84 VAL A CA 1
ATOM 677 C C . VAL A 1 84 ? -6.702 -0.415 -12.194 1.00 63.75 84 VAL A C 1
ATOM 679 O O . VAL A 1 84 ? -5.494 -0.654 -12.242 1.00 63.75 84 VAL A O 1
ATOM 682 N N . ASN A 1 85 ? -7.357 0.123 -13.221 1.00 72.38 85 ASN A N 1
ATOM 683 C CA . ASN A 1 85 ? -6.666 0.620 -14.401 1.00 72.38 85 ASN A CA 1
ATOM 684 C C . ASN A 1 85 ? -6.048 1.988 -14.085 1.00 72.38 85 ASN A C 1
ATOM 686 O O . ASN A 1 85 ? -6.726 3.015 -14.075 1.00 72.38 85 ASN A O 1
ATOM 690 N N . THR A 1 86 ? -4.738 1.993 -13.846 1.00 70.94 86 THR A N 1
ATOM 691 C CA . THR A 1 86 ? -3.986 3.197 -13.478 1.00 70.94 86 THR A CA 1
ATOM 692 C C . THR A 1 86 ? -3.972 4.258 -14.575 1.00 70.94 86 THR A C 1
ATOM 694 O O . THR A 1 86 ? -3.849 5.435 -14.256 1.00 70.94 86 THR A O 1
ATOM 697 N N . MET A 1 87 ? -4.130 3.882 -15.848 1.00 70.12 87 MET A N 1
ATOM 698 C CA . MET A 1 87 ? -4.206 4.840 -16.956 1.00 70.12 87 MET A CA 1
ATOM 699 C C . MET A 1 87 ? -5.564 5.544 -16.996 1.00 70.12 87 MET A C 1
ATOM 701 O O . MET A 1 87 ? -5.617 6.731 -17.300 1.00 70.12 87 MET A O 1
ATOM 705 N N . ILE A 1 88 ? -6.641 4.835 -16.644 1.00 62.50 88 ILE A N 1
ATOM 706 C CA . ILE A 1 88 ? -7.984 5.422 -16.534 1.00 62.50 88 ILE A CA 1
ATOM 707 C C . ILE A 1 88 ? -8.054 6.319 -15.295 1.00 62.50 88 ILE A C 1
ATOM 709 O O . ILE A 1 88 ? -8.365 7.495 -15.431 1.00 62.50 88 ILE A O 1
ATOM 713 N N . MET A 1 89 ? -7.649 5.824 -14.118 1.00 69.12 89 MET A N 1
ATOM 714 C CA . MET A 1 89 ? -7.662 6.619 -12.878 1.00 69.12 89 MET A CA 1
ATOM 715 C C . MET A 1 89 ? -6.785 7.875 -12.939 1.00 69.12 89 MET A C 1
ATOM 717 O O . MET A 1 89 ? -7.080 8.869 -12.286 1.00 69.12 89 MET A O 1
ATOM 721 N N . ARG A 1 90 ? -5.679 7.843 -13.692 1.00 67.81 90 ARG A N 1
ATOM 722 C CA . ARG A 1 90 ? -4.784 9.002 -13.836 1.00 67.81 90 ARG A CA 1
ATOM 723 C C . ARG A 1 90 ? -5.378 10.106 -14.712 1.00 67.81 90 ARG A C 1
ATOM 725 O O . ARG A 1 90 ? -4.985 11.257 -14.557 1.00 67.81 90 ARG A O 1
ATOM 732 N N . ASN A 1 91 ? -6.285 9.743 -15.615 1.00 67.81 91 ASN A N 1
ATOM 733 C CA . ASN A 1 91 ? -7.014 10.673 -16.475 1.00 67.81 91 ASN A CA 1
ATOM 734 C C . ASN A 1 91 ? -8.367 11.079 -15.880 1.00 67.81 91 ASN A C 1
ATOM 736 O O . ASN A 1 91 ? -9.089 11.862 -16.492 1.00 67.81 91 ASN A O 1
ATOM 740 N N . ASP A 1 92 ? -8.717 10.523 -14.724 1.00 66.69 92 ASP A N 1
ATOM 741 C CA . ASP A 1 92 ? -9.950 10.848 -14.034 1.00 66.69 92 ASP A CA 1
ATOM 742 C C . ASP A 1 92 ? -9.870 12.244 -13.410 1.00 66.69 92 ASP A C 1
ATOM 744 O O . ASP A 1 92 ? -8.784 12.803 -13.210 1.00 66.69 92 ASP A O 1
ATOM 748 N N . ALA A 1 93 ? -11.028 12.827 -13.110 1.00 73.12 93 ALA A N 1
ATOM 749 C CA . ALA A 1 93 ? -11.089 14.167 -12.544 1.00 73.12 93 ALA A CA 1
ATOM 750 C C . ALA A 1 93 ? -10.373 14.208 -11.182 1.00 73.12 93 ALA A C 1
ATOM 752 O O . ALA A 1 93 ? -10.877 13.723 -10.170 1.00 73.12 93 ALA A O 1
ATOM 753 N N . THR A 1 94 ? -9.179 14.801 -11.140 1.00 76.50 94 THR A N 1
ATOM 754 C CA . THR A 1 94 ? -8.484 15.052 -9.873 1.00 76.50 94 THR A CA 1
ATOM 755 C C . THR A 1 94 ? -9.255 16.075 -9.052 1.00 76.50 94 THR A C 1
ATOM 757 O O . THR A 1 94 ? -9.515 17.181 -9.526 1.00 76.50 94 THR A O 1
ATOM 760 N N . LEU A 1 95 ? -9.563 15.725 -7.801 1.00 80.25 95 LEU A N 1
ATOM 761 C CA . LEU A 1 95 ? -10.177 16.656 -6.860 1.00 80.25 95 LEU A CA 1
ATOM 762 C C . LEU A 1 95 ? -9.273 17.877 -6.664 1.00 80.25 95 LEU A C 1
ATOM 764 O O . LEU A 1 95 ? -8.073 17.751 -6.387 1.00 80.25 95 LEU A O 1
ATOM 768 N N . SER A 1 96 ? -9.863 19.063 -6.780 1.00 81.69 96 SER A N 1
ATOM 769 C CA . SER A 1 96 ? -9.209 20.315 -6.423 1.00 81.69 96 SER A CA 1
ATOM 770 C C . SER A 1 96 ? -8.881 20.340 -4.927 1.00 81.69 96 SER A C 1
ATOM 772 O O . SER A 1 96 ? -9.413 19.564 -4.130 1.00 81.69 96 SER A O 1
ATOM 774 N N . HIS A 1 97 ? -7.999 21.254 -4.519 1.00 79.75 97 HIS A N 1
ATOM 775 C CA . HIS A 1 97 ? -7.652 21.418 -3.107 1.00 79.75 97 HIS A CA 1
ATOM 776 C C . HIS A 1 97 ? -8.891 21.645 -2.227 1.00 79.75 97 HIS A C 1
ATOM 778 O O . HIS A 1 97 ? -8.995 21.047 -1.162 1.00 79.75 97 HIS A O 1
ATOM 784 N N . GLN A 1 98 ? -9.846 22.448 -2.703 1.00 79.50 98 GLN A N 1
ATOM 785 C CA . GLN A 1 98 ? -11.082 22.717 -1.974 1.00 79.50 98 GLN A CA 1
ATOM 786 C C . GLN A 1 98 ? -11.966 21.470 -1.890 1.00 79.50 98 GLN A C 1
ATOM 788 O O . GLN A 1 98 ? -12.364 21.089 -0.800 1.00 79.50 98 GLN A O 1
ATOM 793 N N . GLN A 1 99 ? -12.158 20.757 -3.004 1.00 79.25 99 GLN A N 1
ATOM 794 C CA . GLN A 1 99 ? -12.951 19.522 -3.017 1.00 79.25 99 GLN A CA 1
ATOM 795 C C . GLN A 1 99 ? -12.387 18.458 -2.072 1.00 79.25 99 GLN A C 1
ATOM 797 O O . GLN A 1 99 ? -13.144 17.710 -1.464 1.00 79.25 99 GLN A O 1
ATOM 802 N N . ARG A 1 100 ? -11.058 18.401 -1.925 1.00 78.88 100 ARG A N 1
ATOM 803 C CA . ARG A 1 100 ? -10.399 17.512 -0.964 1.00 78.88 100 ARG A CA 1
ATOM 804 C C . ARG A 1 100 ? -10.691 17.885 0.488 1.00 78.88 100 ARG A C 1
ATOM 806 O O . ARG A 1 100 ? -10.863 16.982 1.303 1.00 78.88 100 ARG A O 1
ATOM 813 N N . ILE A 1 101 ? -10.706 19.180 0.806 1.00 78.94 101 ILE A N 1
ATOM 814 C CA . ILE A 1 101 ? -11.087 19.671 2.138 1.00 78.94 101 ILE A CA 1
ATOM 815 C C . ILE A 1 101 ? -12.551 19.323 2.402 1.00 78.94 101 ILE A C 1
ATOM 817 O O . ILE A 1 101 ? -12.860 18.749 3.438 1.00 78.94 101 ILE A O 1
ATOM 821 N N . ASP A 1 102 ? -13.424 19.568 1.427 1.00 79.00 102 ASP A N 1
ATOM 822 C CA . ASP A 1 102 ? -14.862 19.333 1.565 1.00 79.00 102 ASP A CA 1
ATOM 823 C C . ASP A 1 102 ? -15.197 17.836 1.737 1.00 79.00 102 ASP A C 1
ATOM 825 O O . ASP A 1 102 ? -16.146 17.489 2.436 1.00 79.00 102 ASP A O 1
ATOM 829 N N . THR A 1 103 ? -14.399 16.926 1.157 1.00 74.88 103 THR A N 1
ATOM 830 C CA . THR A 1 103 ? -14.529 15.473 1.397 1.00 74.88 103 THR A CA 1
ATOM 831 C C . THR A 1 103 ? -14.072 15.011 2.780 1.00 74.88 103 THR A C 1
ATOM 833 O O . THR A 1 103 ? -14.362 13.875 3.151 1.00 74.88 103 THR A O 1
ATOM 836 N N . CYS A 1 104 ? -13.350 15.840 3.536 1.00 69.38 104 CYS A N 1
ATOM 837 C CA . CYS A 1 104 ? -12.877 15.512 4.878 1.00 69.38 104 CYS A CA 1
ATOM 838 C C . CYS A 1 104 ? -13.462 16.511 5.889 1.00 69.38 104 CYS A C 1
ATOM 840 O O . CYS A 1 104 ? -12.733 17.384 6.367 1.00 69.38 104 CYS A O 1
ATOM 842 N N . PRO A 1 105 ? -14.771 16.417 6.195 1.00 73.44 105 PRO A N 1
ATOM 843 C CA . PRO A 1 105 ? -15.392 17.293 7.177 1.00 73.44 105 PRO A CA 1
ATOM 844 C C . PRO A 1 105 ? -14.734 17.121 8.551 1.00 73.44 105 PRO A C 1
ATOM 846 O O . PRO A 1 105 ? -14.238 16.047 8.899 1.00 73.44 105 PRO A O 1
ATOM 849 N N . GLU A 1 106 ? -14.712 18.204 9.322 1.00 75.31 106 GLU A N 1
ATOM 850 C CA . GLU A 1 106 ? -14.179 18.213 10.680 1.00 75.31 106 GLU A CA 1
ATOM 851 C C . GLU A 1 106 ? -15.051 17.324 11.580 1.00 75.31 106 GLU A C 1
ATOM 853 O O . GLU A 1 106 ? -16.262 17.527 11.672 1.00 75.31 106 GLU A O 1
ATOM 858 N N . VAL A 1 107 ? -14.443 16.312 12.206 1.00 75.25 107 VAL A N 1
ATOM 859 C CA . VAL A 1 107 ? -15.153 15.381 13.094 1.00 75.25 107 VAL A CA 1
ATOM 860 C C . VAL A 1 107 ? -15.508 16.114 14.384 1.00 75.25 107 VAL A C 1
ATOM 862 O O . VAL A 1 107 ? -14.628 16.651 15.061 1.00 75.25 107 VAL A O 1
ATOM 865 N N . SER A 1 108 ? -16.791 16.136 14.738 1.00 79.75 108 SER A N 1
ATOM 866 C CA . SER A 1 108 ? -17.257 16.822 15.947 1.00 79.75 108 SER A CA 1
ATOM 867 C C . SER A 1 108 ? -16.914 16.028 17.212 1.00 79.75 108 SER A C 1
ATOM 869 O O . SER A 1 108 ? -17.034 14.804 17.237 1.00 79.75 108 SER A O 1
ATOM 871 N N . GLU A 1 109 ? -16.609 16.715 18.320 1.00 78.06 109 GLU A N 1
ATOM 872 C CA . GLU A 1 109 ? -16.462 16.085 19.647 1.00 78.06 109 GLU A CA 1
ATOM 873 C C . GLU A 1 109 ? -17.679 15.224 20.032 1.00 78.06 109 GL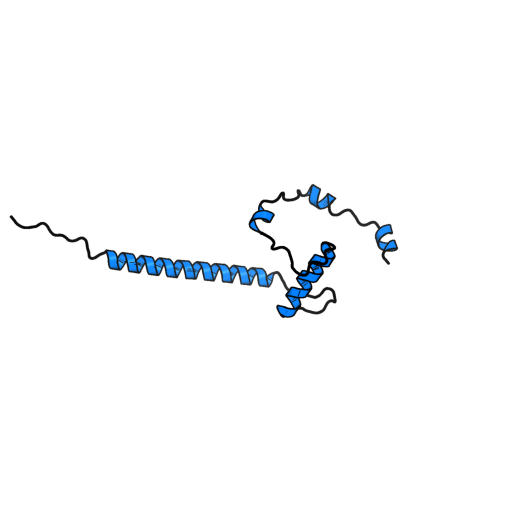U A C 1
ATOM 875 O O . GLU A 1 109 ? -17.532 14.194 20.690 1.00 78.06 109 GLU A O 1
ATOM 880 N N . LYS A 1 110 ? -18.885 15.597 19.575 1.00 73.50 110 LYS A N 1
ATOM 881 C CA . LYS A 1 110 ? -20.103 14.798 19.777 1.00 73.50 110 LYS A CA 1
ATOM 882 C C . LYS A 1 110 ? -20.069 13.459 19.040 1.00 73.50 110 LYS A C 1
ATOM 884 O O . LYS A 1 110 ? -20.530 12.467 19.595 1.00 73.50 110 LYS A O 1
ATOM 889 N N . GLU A 1 111 ? -19.543 13.428 17.816 1.00 75.06 111 GLU A N 1
ATOM 890 C CA . GLU A 1 111 ? -19.424 12.197 17.024 1.00 75.06 111 GLU A CA 1
ATOM 891 C C . GLU A 1 111 ? -18.408 11.251 17.666 1.00 75.06 111 GLU A C 1
ATOM 893 O O . GLU A 1 111 ? -18.683 10.060 17.809 1.00 75.06 111 GLU A O 1
ATOM 898 N N . ILE A 1 112 ? -17.293 11.800 18.159 1.00 76.81 112 ILE A N 1
ATOM 899 C CA . ILE A 1 112 ? -16.277 11.049 18.908 1.00 76.81 112 ILE A CA 1
ATOM 900 C C . ILE A 1 112 ? -16.888 10.435 20.171 1.00 76.81 112 ILE A C 1
ATOM 902 O O . ILE A 1 112 ? -16.728 9.241 20.411 1.00 76.81 112 ILE A O 1
ATOM 906 N N . PHE A 1 113 ? -17.621 11.226 20.959 1.00 79.62 113 PHE A N 1
ATOM 907 C CA . PHE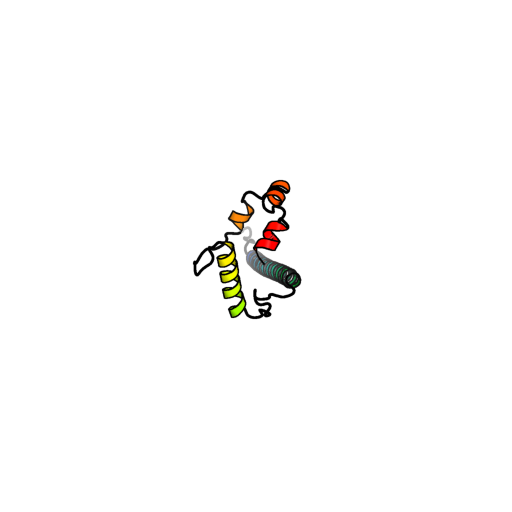 A 1 113 ? -18.227 10.754 22.205 1.00 79.62 113 PHE A CA 1
ATOM 908 C C . PHE A 1 113 ? -19.311 9.691 21.978 1.00 79.62 113 PHE A C 1
ATOM 910 O O . PHE A 1 113 ? -19.491 8.817 22.813 1.00 79.62 113 PHE A O 1
ATOM 917 N N . SER A 1 114 ? -20.025 9.745 20.850 1.00 73.19 114 SER A N 1
ATOM 918 C CA . SER A 1 114 ? -21.054 8.754 20.507 1.00 73.19 114 SER A CA 1
ATOM 919 C C . SER A 1 114 ? -20.508 7.405 20.021 1.00 73.19 114 SER A C 1
ATOM 921 O O . SER A 1 114 ? -21.259 6.433 19.978 1.00 73.19 114 SER A O 1
ATOM 923 N N . ALA A 1 115 ? -19.233 7.353 19.627 1.00 64.50 115 ALA A N 1
ATOM 924 C CA . ALA A 1 115 ? -18.577 6.160 19.089 1.00 64.50 115 ALA A CA 1
ATOM 925 C C . ALA A 1 115 ? -17.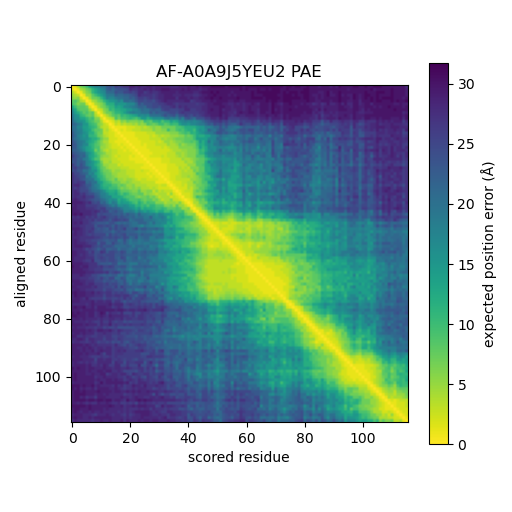721 5.398 20.125 1.00 64.50 115 ALA A C 1
ATOM 927 O O . ALA A 1 115 ? -17.191 4.334 19.798 1.00 64.50 115 ALA A O 1
ATOM 928 N N . LEU A 1 116 ? -17.570 5.950 21.335 1.00 61.38 116 LEU A N 1
ATOM 929 C CA . LEU A 1 116 ? -16.928 5.333 22.503 1.00 61.38 116 LEU A CA 1
ATOM 930 C C . LEU A 1 116 ? -17.960 4.600 23.368 1.00 61.38 116 LEU A C 1
ATOM 932 O O . LEU A 1 116 ? -17.585 3.546 23.928 1.00 61.38 116 LEU A O 1
#

Secondary structure (DSSP, 8-state):
--------SSSHHHHHHHHHHHHHHHHHHHHHHHHHHHHHHHHH---EE-TTSPEE-SHHHHHHHHHHHHHHHHT---SS-----HHHHHTS-PPPHHHHHHTSPPPPHHHHHHT-

Mean predicted aligned error: 17.65 Å

Foldseek 3Di:
DDDPDPPDDDCVVVVVVVVVVVVVVVVVVVVVVVVVVVVVVVVVCPFDAAPVRHTDDDPVVVVQRVVVVVCVVVVDPDPDDDPDDPVVVVPDDDQDPVSVCVVDDDDDPVNVVVVD

Radius of gyration: 28.42 Å; Cα contacts (8 Å, |Δi|>4): 25; chains: 1; bounding box: 56×37×94 Å

Solvent-accessible surface area (backbone atoms only — not comparable to full-atom values): 7466 Å² total; per-residue (Å²): 136,85,85,87,74,91,83,84,80,78,61,63,67,57,50,52,52,51,52,52,53,54,50,54,50,50,54,51,52,53,53,52,50,52,54,51,52,54,54,55,55,56,67,72,54,84,76,51,58,46,98,88,67,48,79,48,85,48,72,84,56,45,53,58,52,55,47,50,52,50,23,71,76,67,75,46,86,68,94,64,75,79,84,79,55,66,72,57,64,70,70,43,88,74,74,49,76,64,55,52,48,69,74,55,70,84,82,50,73,66,59,56,64,72,74,110